Protein AF-A0A7J2I403-F1 (afdb_monomer_lite)

Radius of gyration: 13.74 Å; chains: 1; bounding box: 32×24×35 Å

pLDDT: mean 82.07, std 9.7, range [55.81, 95.31]

Foldseek 3Di:
DVVVVVLLVVLCVVVVVCCVPPNDDPVVLVVVLVVLVVVLVVQCVVPNPPRPCNVVSVVVNVSSVD

Sequence (66 aa):
MPLIKELQEKVREISGEFHKKTVWTSAFFYALLMEQIGQCAIKYMHNGRNAPGIDEDIADIIIACI

Structure (mmCIF, N/CA/C/O backbone):
data_AF-A0A7J2I403-F1
#
_entry.id   AF-A0A7J2I403-F1
#
loop_
_atom_site.group_PDB
_atom_site.id
_atom_site.type_symbol
_atom_site.label_atom_id
_atom_site.label_alt_id
_atom_site.label_comp_id
_atom_site.label_asym_id
_atom_site.label_entity_id
_atom_site.label_seq_id
_atom_site.pdbx_PDB_ins_code
_atom_site.Cartn_x
_atom_site.Cartn_y
_atom_site.Cartn_z
_atom_site.occupancy
_atom_site.B_iso_or_equiv
_atom_site.auth_seq_id
_atom_site.auth_comp_id
_atom_site.auth_asym_id
_atom_site.auth_atom_id
_atom_site.pdbx_PDB_model_num
ATOM 1 N N . MET A 1 1 ? -19.046 -10.613 -4.798 1.00 55.81 1 MET A N 1
ATOM 2 C CA . MET A 1 1 ? -17.590 -10.684 -4.543 1.00 55.81 1 MET A CA 1
ATOM 3 C C . MET A 1 1 ? -17.350 -11.051 -3.078 1.00 55.81 1 MET A C 1
ATOM 5 O O . MET A 1 1 ? -17.147 -10.155 -2.271 1.00 55.81 1 MET A O 1
ATOM 9 N N . PRO A 1 2 ? -17.434 -12.341 -2.716 1.00 63.19 2 PRO A N 1
ATOM 10 C CA . PRO A 1 2 ? -17.267 -12.797 -1.328 1.00 63.19 2 PRO A CA 1
ATOM 11 C C . PRO A 1 2 ? -15.847 -12.545 -0.794 1.00 63.19 2 PRO A C 1
ATOM 13 O O . PRO A 1 2 ? -15.684 -12.021 0.300 1.00 63.19 2 PRO A O 1
ATOM 16 N N . LEU A 1 3 ? -14.837 -12.792 -1.637 1.00 79.69 3 LEU A N 1
ATOM 17 C CA . LEU A 1 3 ? -13.417 -12.703 -1.286 1.00 79.69 3 LEU A CA 1
ATOM 18 C C . LEU A 1 3 ? -12.964 -11.303 -0.843 1.00 79.69 3 LEU A C 1
ATOM 20 O O . LEU A 1 3 ? -12.208 -11.186 0.113 1.00 79.69 3 LEU A O 1
ATOM 24 N N . ILE A 1 4 ? -13.421 -10.235 -1.517 1.00 76.81 4 ILE A N 1
ATOM 25 C CA . ILE A 1 4 ? -13.038 -8.870 -1.121 1.00 76.81 4 ILE A CA 1
ATOM 26 C C . ILE A 1 4 ? -13.571 -8.571 0.272 1.00 76.81 4 ILE A C 1
ATOM 28 O O . ILE A 1 4 ? -12.802 -8.119 1.105 1.00 76.81 4 ILE A O 1
ATOM 32 N N . LYS A 1 5 ? -14.847 -8.872 0.542 1.00 78.69 5 LYS A N 1
ATOM 33 C CA . LYS A 1 5 ? -15.473 -8.589 1.838 1.00 78.69 5 LYS A CA 1
ATOM 34 C C . LYS A 1 5 ? -14.760 -9.312 2.987 1.00 78.69 5 LYS A C 1
ATOM 36 O O . LYS A 1 5 ? -14.486 -8.690 4.007 1.00 78.69 5 LYS A O 1
ATOM 41 N N . GLU A 1 6 ? -14.396 -10.579 2.787 1.00 83.12 6 GLU A N 1
ATOM 42 C CA . GLU A 1 6 ? -13.602 -11.358 3.750 1.00 83.12 6 GLU A CA 1
ATO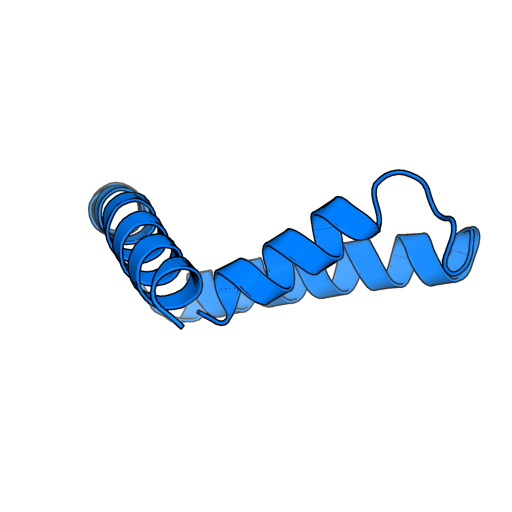M 43 C C . GLU A 1 6 ? -12.207 -10.758 3.986 1.00 83.12 6 GLU A C 1
ATOM 45 O O . GLU A 1 6 ? -11.732 -10.715 5.122 1.00 83.12 6 GLU A O 1
ATOM 50 N N . LEU A 1 7 ? -11.552 -10.258 2.931 1.00 79.94 7 LEU A N 1
ATOM 51 C CA . LEU A 1 7 ? -10.283 -9.539 3.055 1.00 79.94 7 LEU A CA 1
ATOM 52 C C . LEU A 1 7 ? -10.450 -8.238 3.850 1.00 79.94 7 LEU A C 1
ATOM 54 O O . LEU A 1 7 ? -9.654 -8.004 4.756 1.00 79.94 7 LEU A O 1
ATOM 58 N N . GLN A 1 8 ? -11.492 -7.435 3.592 1.00 73.06 8 GLN A N 1
ATOM 59 C CA . GLN A 1 8 ? -11.733 -6.207 4.369 1.00 73.06 8 GLN A CA 1
ATOM 60 C C . GLN A 1 8 ? -11.990 -6.525 5.848 1.00 73.06 8 GLN A C 1
ATOM 62 O O . GLN A 1 8 ? -11.497 -5.823 6.726 1.00 73.06 8 GLN A O 1
ATOM 67 N N . GLU A 1 9 ? -12.736 -7.594 6.145 1.00 83.00 9 GLU A N 1
ATOM 68 C CA . GLU A 1 9 ? -13.008 -8.021 7.523 1.00 83.00 9 GLU A CA 1
ATOM 69 C C . GLU A 1 9 ? -11.721 -8.432 8.255 1.00 83.00 9 GLU A C 1
ATOM 71 O O . GLU A 1 9 ? -11.481 -7.955 9.367 1.00 83.00 9 GLU A O 1
ATOM 76 N N . LYS A 1 10 ? -10.841 -9.213 7.612 1.00 84.56 10 LYS A N 1
ATOM 77 C CA . LYS A 1 10 ? -9.526 -9.567 8.177 1.00 84.56 10 LYS A CA 1
ATOM 78 C C . LYS A 1 10 ? -8.612 -8.358 8.362 1.00 84.56 10 LYS A C 1
ATOM 80 O O . LYS A 1 10 ? -7.973 -8.225 9.405 1.00 84.56 10 LYS A O 1
ATOM 85 N N . VAL A 1 11 ? -8.552 -7.463 7.375 1.00 78.88 11 VAL A N 1
ATOM 86 C CA . VAL A 1 11 ? -7.760 -6.225 7.461 1.00 78.88 11 VAL A CA 1
ATOM 87 C C . VAL A 1 11 ? -8.271 -5.358 8.606 1.00 78.88 11 VAL A C 1
ATOM 89 O O . VAL A 1 11 ? -7.473 -4.841 9.386 1.00 78.88 11 VAL A O 1
ATOM 92 N N . ARG A 1 12 ? -9.590 -5.251 8.783 1.00 76.56 12 ARG A N 1
ATOM 93 C CA . ARG A 1 12 ? -10.209 -4.510 9.886 1.00 76.56 12 ARG A CA 1
ATOM 94 C C . ARG A 1 12 ? -9.907 -5.125 11.252 1.00 76.56 12 ARG A C 1
ATOM 96 O O . ARG A 1 12 ? -9.693 -4.382 12.208 1.00 76.56 12 ARG A O 1
ATOM 103 N N . GLU A 1 13 ? -9.879 -6.450 11.354 1.00 82.69 13 GLU A N 1
ATOM 104 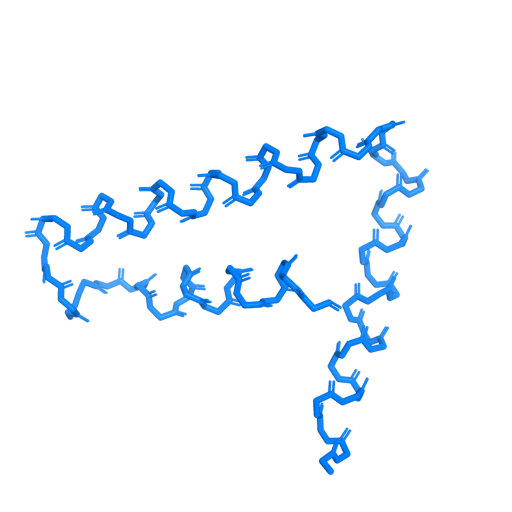C CA . GLU A 1 13 ? -9.509 -7.155 12.585 1.00 82.69 13 GLU A CA 1
ATOM 105 C C . GLU A 1 13 ? -8.048 -6.873 12.967 1.00 82.69 13 GLU A C 1
ATOM 107 O O . GLU A 1 13 ? -7.785 -6.368 14.060 1.00 82.69 13 GLU A O 1
ATOM 112 N N . ILE A 1 14 ? -7.111 -7.103 12.041 1.00 80.00 14 ILE A N 1
ATOM 113 C CA . ILE A 1 14 ? -5.667 -6.924 12.268 1.00 80.00 14 ILE A CA 1
ATOM 114 C C . ILE A 1 14 ? -5.328 -5.450 12.511 1.00 80.00 14 ILE A C 1
ATOM 116 O O . ILE A 1 14 ? -4.651 -5.112 13.486 1.00 80.00 14 ILE A O 1
ATOM 120 N N . SER A 1 15 ? -5.816 -4.553 11.650 1.00 71.38 15 SER A N 1
ATOM 121 C CA . SER A 1 15 ? -5.576 -3.115 11.794 1.00 71.38 15 SER A CA 1
ATOM 122 C C . SER A 1 15 ? -6.237 -2.566 13.054 1.00 71.38 15 SER A C 1
ATOM 124 O O . SER A 1 15 ? -5.641 -1.715 13.704 1.00 71.38 15 SER A O 1
ATOM 126 N N . GLY A 1 16 ? -7.416 -3.057 13.445 1.00 70.50 16 GLY A N 1
ATOM 127 C CA . GLY A 1 16 ? -8.096 -2.659 14.675 1.00 70.50 16 GLY A CA 1
ATOM 128 C C . GLY A 1 16 ? -7.350 -3.107 15.934 1.00 70.50 16 GLY A C 1
ATOM 129 O O . GLY A 1 16 ? -7.188 -2.315 16.864 1.00 70.50 16 GLY A O 1
ATOM 130 N N . GLU A 1 17 ? -6.867 -4.350 15.962 1.00 76.62 17 GLU A N 1
ATOM 131 C CA . GLU A 1 17 ? -5.985 -4.890 17.008 1.00 76.62 17 GLU A CA 1
ATOM 132 C C . GLU A 1 17 ? -4.698 -4.067 17.149 1.00 76.62 17 GLU A C 1
ATOM 134 O O . GLU A 1 17 ? -4.304 -3.714 18.263 1.00 76.62 17 GLU A O 1
ATOM 139 N N . PHE A 1 18 ? -4.064 -3.735 16.022 1.00 72.38 18 PHE A N 1
ATOM 140 C CA . PHE A 1 18 ? -2.853 -2.925 15.993 1.00 72.38 18 PHE A CA 1
ATOM 141 C C . PHE A 1 18 ? -3.138 -1.480 16.421 1.00 72.38 18 PHE A C 1
ATOM 143 O O . PHE A 1 18 ? -2.503 -0.983 17.341 1.00 72.38 18 PHE A O 1
ATOM 150 N N . HIS A 1 19 ? -4.156 -0.814 15.865 1.00 69.88 19 HIS A N 1
ATOM 151 C CA . HIS A 1 19 ? -4.499 0.568 16.224 1.00 69.88 19 HIS A CA 1
ATOM 152 C C . HIS A 1 19 ? -4.760 0.732 17.721 1.00 69.88 19 HIS A C 1
ATOM 154 O O . HIS A 1 19 ? -4.234 1.662 18.328 1.00 69.88 19 HIS A O 1
ATOM 160 N N . LYS A 1 20 ? -5.495 -0.203 18.338 1.00 70.88 20 LYS A N 1
ATOM 161 C CA . LYS A 1 20 ? -5.737 -0.204 19.791 1.00 70.88 20 LYS A CA 1
ATOM 162 C C . LYS A 1 20 ? -4.448 -0.245 20.619 1.00 70.88 20 LYS A C 1
ATOM 164 O O . LYS A 1 20 ? -4.456 0.224 21.753 1.00 70.88 20 LYS A O 1
ATOM 169 N N . LYS A 1 21 ? -3.372 -0.829 20.083 1.00 72.12 21 LYS A N 1
ATOM 170 C CA . LYS A 1 21 ? -2.086 -1.018 20.770 1.00 72.12 21 LYS A CA 1
ATOM 171 C C . LYS A 1 21 ? -1.064 0.074 20.438 1.00 72.12 21 LYS A C 1
ATOM 173 O O . LYS A 1 21 ? -0.228 0.368 21.287 1.00 72.12 21 LYS A O 1
ATOM 178 N N . THR A 1 22 ? -1.123 0.671 19.246 1.00 63.88 22 THR A N 1
ATOM 179 C CA . THR A 1 22 ? 0.003 1.458 18.706 1.00 63.88 22 THR A CA 1
ATOM 180 C C . THR A 1 22 ? -0.360 2.798 18.067 1.00 63.88 22 THR A C 1
ATOM 182 O O . THR A 1 22 ? 0.535 3.626 17.910 1.00 63.88 22 THR A O 1
ATOM 185 N N . VAL A 1 23 ? -1.619 3.059 17.694 1.00 62.03 23 VAL A N 1
ATOM 186 C CA . VAL A 1 23 ? -1.959 4.220 16.851 1.00 62.03 23 VAL A CA 1
ATOM 187 C C . VAL A 1 23 ? -2.954 5.148 17.540 1.00 62.03 23 VAL A C 1
ATOM 189 O O . VAL A 1 23 ? -4.097 4.784 17.794 1.00 62.03 23 VAL A O 1
ATOM 192 N N . TRP A 1 24 ? -2.526 6.382 17.816 1.00 57.78 24 TRP A N 1
ATOM 193 C CA . TRP A 1 24 ? -3.331 7.371 18.543 1.00 57.78 24 TRP A CA 1
ATOM 194 C C . TRP A 1 24 ? -4.240 8.239 17.662 1.00 57.78 24 TRP A C 1
ATOM 196 O O . TRP A 1 24 ? -5.198 8.806 18.183 1.00 57.78 24 TRP A O 1
ATOM 206 N N . THR A 1 25 ? -3.977 8.372 16.352 1.00 74.19 25 THR A N 1
ATOM 207 C CA . THR A 1 25 ? -4.762 9.254 15.463 1.00 74.19 25 THR A CA 1
ATOM 208 C C . THR A 1 25 ? -4.829 8.755 14.016 1.00 74.19 25 THR A C 1
ATOM 210 O O . THR A 1 25 ? -3.938 8.053 13.540 1.00 74.19 25 THR A O 1
ATOM 213 N N . SER A 1 26 ? -5.858 9.190 13.279 1.00 75.00 26 SER A N 1
ATOM 214 C CA . SER A 1 26 ? -6.008 8.944 11.835 1.00 75.00 26 SER A CA 1
ATOM 215 C C . SER A 1 26 ? -4.858 9.511 10.992 1.00 75.00 26 SER A C 1
ATOM 217 O O . SER A 1 26 ? -4.605 9.018 9.899 1.00 75.00 26 SER A O 1
ATOM 219 N N . ALA A 1 27 ? -4.121 10.508 11.493 1.00 79.81 27 ALA A N 1
ATOM 220 C CA . ALA A 1 27 ? -2.975 11.088 10.794 1.00 79.81 27 ALA A CA 1
ATOM 221 C C . ALA A 1 27 ? -1.838 10.075 10.579 1.00 79.81 27 ALA A C 1
ATOM 223 O O . ALA A 1 27 ? -1.193 10.088 9.534 1.00 79.81 27 ALA A O 1
ATOM 224 N N . PHE A 1 28 ? -1.624 9.166 11.534 1.00 77.75 28 PHE A N 1
ATOM 225 C CA . PHE A 1 28 ? -0.615 8.113 11.408 1.00 77.75 28 PHE A CA 1
ATOM 226 C C . PHE A 1 28 ? -0.939 7.141 10.267 1.00 77.75 28 PHE A C 1
ATOM 228 O O . PHE A 1 28 ? -0.049 6.725 9.534 1.00 77.75 28 PHE A O 1
ATOM 235 N N . PHE A 1 29 ? -2.222 6.837 10.067 1.00 77.19 29 PHE A N 1
ATOM 236 C CA . PHE A 1 29 ? -2.668 5.996 8.962 1.00 77.19 29 PHE A CA 1
ATOM 237 C C . PHE A 1 29 ? -2.348 6.624 7.600 1.00 77.19 29 PHE A C 1
ATOM 239 O O . PHE A 1 29 ? -1.793 5.967 6.723 1.00 77.19 29 PHE A O 1
ATOM 246 N N . TYR A 1 30 ? -2.619 7.924 7.444 1.00 82.75 30 TYR A N 1
ATOM 247 C CA . TYR A 1 30 ? -2.251 8.652 6.227 1.00 82.75 30 TYR A C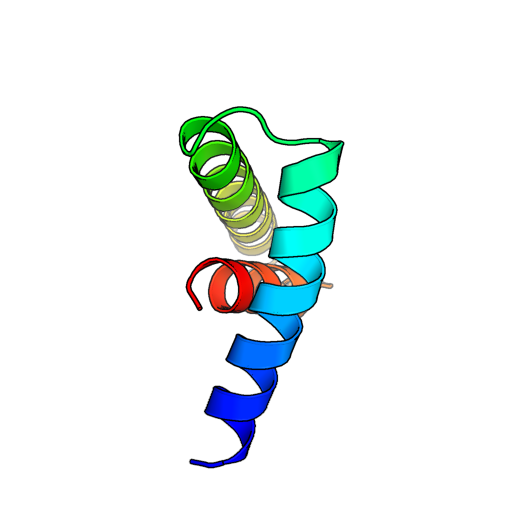A 1
ATOM 248 C C . TYR A 1 30 ? -0.736 8.706 6.014 1.00 82.75 30 TYR A C 1
ATOM 250 O O . TYR A 1 30 ? -0.288 8.621 4.874 1.00 82.75 30 TYR A O 1
ATOM 258 N N . ALA A 1 31 ? 0.057 8.809 7.084 1.00 84.69 31 ALA A N 1
ATOM 259 C CA . ALA A 1 31 ? 1.513 8.764 6.981 1.00 84.69 31 ALA A CA 1
ATOM 260 C C . ALA A 1 31 ? 2.008 7.408 6.446 1.00 84.69 31 ALA A C 1
ATOM 262 O O . ALA A 1 31 ? 2.810 7.392 5.516 1.00 84.69 31 ALA A O 1
ATOM 263 N N . LEU A 1 32 ? 1.473 6.292 6.958 1.00 81.56 32 LEU A N 1
ATOM 264 C CA . LEU A 1 32 ? 1.789 4.948 6.459 1.00 81.56 32 LEU A CA 1
ATOM 265 C C . LEU A 1 32 ? 1.388 4.764 4.990 1.00 81.56 32 LEU A C 1
ATOM 267 O O . LEU A 1 32 ? 2.156 4.219 4.203 1.00 81.56 32 LEU A O 1
ATOM 271 N N . LEU A 1 33 ? 0.210 5.256 4.595 1.00 86.81 33 LEU A N 1
ATOM 272 C CA . LEU A 1 33 ? -0.230 5.186 3.201 1.00 86.81 33 LEU A CA 1
ATOM 273 C C . LEU A 1 33 ? 0.723 5.955 2.270 1.00 86.81 33 LEU A C 1
ATOM 275 O O . LEU A 1 33 ? 1.091 5.459 1.206 1.00 86.81 33 LEU A O 1
ATOM 279 N N . MET A 1 34 ? 1.147 7.158 2.673 1.00 91.88 34 MET A N 1
ATOM 280 C CA . MET A 1 34 ? 2.093 7.962 1.892 1.00 91.88 34 MET A CA 1
ATOM 281 C C . MET A 1 34 ? 3.483 7.321 1.812 1.00 91.88 34 MET A C 1
ATOM 283 O O . MET A 1 34 ? 4.146 7.447 0.782 1.00 91.88 34 MET A O 1
ATOM 287 N N . GLU A 1 35 ? 3.914 6.613 2.857 1.00 88.81 35 GLU A N 1
ATOM 288 C CA . GLU A 1 35 ? 5.167 5.856 2.851 1.00 88.81 35 GLU A CA 1
ATOM 289 C C . GLU A 1 35 ? 5.164 4.777 1.759 1.00 88.81 35 GLU A C 1
ATOM 291 O O . GLU A 1 35 ? 6.076 4.754 0.930 1.00 88.81 35 GLU A O 1
ATOM 296 N N . GLN A 1 36 ? 4.111 3.954 1.686 1.00 89.62 36 GLN A N 1
ATOM 297 C CA . GLN A 1 36 ? 4.008 2.886 0.679 1.00 89.62 36 GLN A CA 1
ATOM 298 C C . GLN A 1 36 ? 3.935 3.437 -0.751 1.00 89.62 36 GLN A C 1
ATOM 300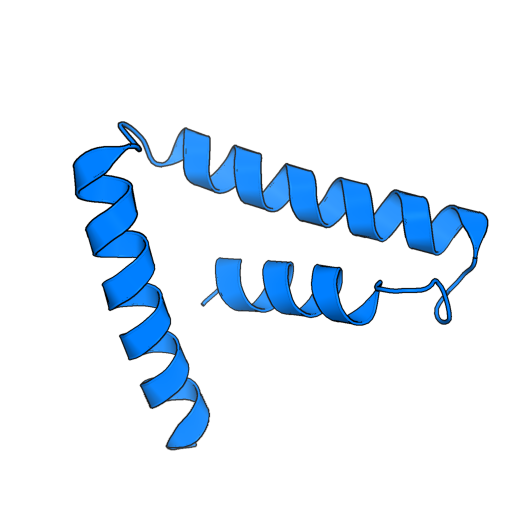 O O . GLN A 1 36 ? 4.596 2.931 -1.661 1.00 89.62 36 GLN A O 1
ATOM 305 N N . ILE A 1 37 ? 3.207 4.543 -0.953 1.00 93.94 37 ILE A N 1
ATOM 306 C CA . ILE A 1 37 ? 3.174 5.249 -2.244 1.00 93.94 37 ILE A CA 1
ATOM 307 C C . ILE A 1 37 ? 4.579 5.721 -2.644 1.00 93.94 37 ILE A C 1
ATOM 309 O O . ILE A 1 37 ? 4.979 5.558 -3.799 1.00 93.94 37 ILE A O 1
ATOM 313 N N . GLY A 1 38 ? 5.341 6.283 -1.702 1.00 93.31 38 GLY A N 1
ATOM 314 C CA . GLY A 1 38 ? 6.714 6.727 -1.939 1.00 93.31 38 GLY A CA 1
ATOM 315 C C . GLY A 1 38 ? 7.654 5.579 -2.315 1.00 93.31 38 GLY A C 1
ATOM 316 O O . GLY A 1 38 ? 8.413 5.704 -3.278 1.00 93.31 38 GLY A O 1
ATOM 317 N N . GLN A 1 39 ? 7.575 4.450 -1.606 1.00 91.06 39 GLN A N 1
ATOM 318 C CA . GLN A 1 39 ? 8.381 3.258 -1.898 1.00 91.06 39 GLN A CA 1
ATOM 319 C C . GLN A 1 39 ? 8.086 2.708 -3.301 1.00 91.06 39 GLN A C 1
ATOM 321 O O . GLN A 1 39 ? 9.017 2.525 -4.095 1.00 91.06 39 GLN A O 1
ATOM 326 N N . CYS A 1 40 ? 6.803 2.574 -3.649 1.00 94.19 40 CYS A N 1
ATOM 327 C CA . CYS A 1 40 ? 6.371 2.150 -4.980 1.00 94.19 40 CYS A CA 1
ATOM 328 C C . CYS A 1 40 ? 6.894 3.096 -6.075 1.00 94.19 40 CYS A C 1
ATOM 330 O O . CYS A 1 40 ? 7.467 2.651 -7.075 1.00 94.19 40 CYS A O 1
ATOM 332 N N . ALA A 1 41 ? 6.773 4.414 -5.867 1.00 94.19 41 ALA A N 1
ATOM 333 C CA . ALA A 1 41 ? 7.250 5.418 -6.815 1.00 94.19 41 ALA A CA 1
ATOM 334 C C . ALA A 1 41 ? 8.767 5.325 -7.048 1.00 94.19 41 ALA A C 1
ATOM 336 O O . ALA A 1 41 ? 9.208 5.340 -8.199 1.00 94.19 41 ALA A O 1
ATOM 337 N N . ILE A 1 42 ? 9.565 5.170 -5.985 1.00 94.62 42 ILE A N 1
ATOM 338 C CA . ILE A 1 42 ? 11.026 5.016 -6.082 1.00 94.62 42 ILE A CA 1
ATOM 339 C C . ILE A 1 42 ? 11.378 3.759 -6.886 1.00 94.62 42 ILE A C 1
ATOM 341 O O . ILE A 1 42 ? 12.161 3.833 -7.839 1.00 94.62 42 ILE A O 1
ATOM 345 N N .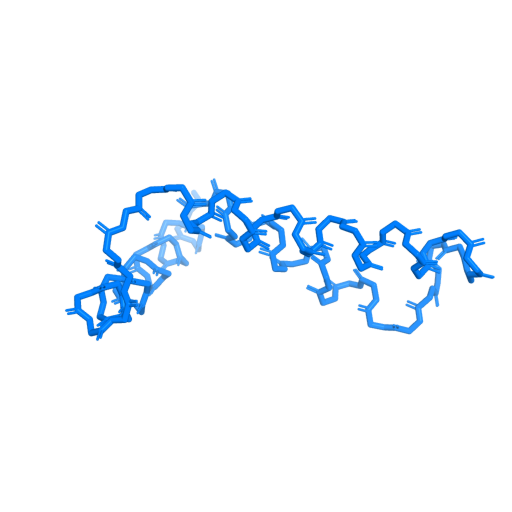 LYS A 1 43 ? 10.774 2.610 -6.558 1.00 94.31 43 LYS A N 1
ATOM 346 C CA . LYS A 1 43 ? 11.018 1.351 -7.282 1.00 94.31 43 LYS A CA 1
ATOM 347 C C . LYS A 1 43 ? 10.666 1.480 -8.764 1.00 94.31 43 LYS A C 1
ATOM 349 O O . LYS A 1 43 ? 11.472 1.096 -9.618 1.00 94.31 43 LYS A O 1
ATOM 354 N N . TYR A 1 44 ? 9.514 2.080 -9.067 1.00 93.69 44 TYR A N 1
ATOM 355 C CA . TYR A 1 44 ? 9.065 2.306 -10.438 1.00 93.69 44 TYR A CA 1
ATOM 356 C C . TYR A 1 44 ? 9.997 3.248 -11.208 1.00 93.69 44 TYR A C 1
ATOM 358 O O . TYR A 1 44 ? 10.322 2.983 -12.364 1.00 93.69 44 TYR A O 1
ATOM 366 N N . MET A 1 45 ? 10.468 4.329 -10.585 1.00 95.31 45 MET A N 1
ATOM 367 C CA . MET A 1 45 ? 11.398 5.262 -11.226 1.00 95.31 45 MET A CA 1
ATOM 368 C C . MET A 1 45 ? 12.722 4.596 -11.616 1.00 95.31 45 MET A C 1
ATOM 370 O O . MET A 1 45 ? 13.261 4.903 -12.678 1.00 95.31 45 MET A O 1
ATOM 374 N N . HIS A 1 46 ? 13.243 3.688 -10.787 1.00 93.31 46 HIS A N 1
ATOM 375 C CA . HIS A 1 46 ? 14.530 3.038 -11.042 1.00 93.31 46 HIS A CA 1
ATOM 376 C C . HIS A 1 46 ? 14.440 1.831 -11.982 1.00 93.31 46 HIS A C 1
ATOM 378 O O . HIS A 1 46 ? 15.309 1.664 -12.835 1.00 93.31 46 HIS A O 1
ATOM 384 N N . ASN A 1 47 ? 13.414 0.986 -11.834 1.00 93.94 47 ASN A N 1
ATOM 385 C CA . ASN A 1 47 ? 13.342 -0.321 -12.504 1.00 93.94 47 ASN A CA 1
ATOM 386 C C . ASN A 1 47 ? 12.046 -0.527 -13.315 1.00 93.94 47 ASN A C 1
ATOM 388 O O . ASN A 1 47 ? 11.800 -1.609 -13.857 1.00 93.94 47 ASN A O 1
ATOM 392 N N . GLY A 1 48 ? 11.210 0.507 -13.422 1.00 90.88 48 GLY A N 1
ATOM 393 C CA . GLY A 1 48 ? 9.927 0.452 -14.112 1.00 90.88 48 GLY A CA 1
ATOM 394 C C . GLY A 1 48 ? 8.947 -0.530 -13.470 1.00 90.88 48 GLY A C 1
ATOM 395 O O . GLY A 1 48 ? 9.065 -0.924 -12.313 1.00 90.88 48 GLY A O 1
ATOM 396 N N . ARG A 1 49 ? 7.971 -0.978 -14.263 1.00 88.19 49 ARG A N 1
ATOM 397 C CA . ARG A 1 49 ? 6.897 -1.883 -13.815 1.00 88.19 49 ARG A CA 1
ATOM 398 C C . ARG A 1 49 ? 7.352 -3.277 -13.358 1.00 88.19 49 ARG A C 1
ATOM 400 O O . ARG A 1 49 ? 6.549 -4.001 -12.792 1.00 88.19 49 ARG A O 1
ATOM 407 N N . ASN A 1 50 ? 8.589 -3.672 -13.664 1.00 91.19 50 ASN A N 1
ATOM 408 C CA . ASN A 1 50 ? 9.143 -4.985 -13.315 1.00 91.19 50 ASN A CA 1
ATOM 409 C C . ASN A 1 50 ? 10.074 -4.901 -12.095 1.00 91.19 50 ASN A C 1
ATOM 411 O O . ASN A 1 50 ? 10.855 -5.823 -11.856 1.00 91.19 50 ASN A O 1
ATOM 415 N N . ALA A 1 51 ? 10.058 -3.776 -11.374 1.00 93.69 51 ALA A N 1
ATOM 416 C CA . ALA A 1 51 ? 10.863 -3.607 -10.180 1.00 93.69 51 ALA A CA 1
ATOM 417 C C . ALA A 1 51 ? 10.560 -4.735 -9.171 1.00 93.69 51 ALA A C 1
ATOM 419 O O . ALA A 1 51 ? 9.386 -4.994 -8.898 1.00 93.69 51 ALA A O 1
ATOM 420 N N . PRO A 1 52 ? 11.581 -5.415 -8.621 1.00 91.81 52 PRO A N 1
ATOM 421 C CA . PRO A 1 52 ? 11.365 -6.465 -7.630 1.00 91.81 52 PRO A CA 1
ATOM 422 C C . PRO A 1 52 ? 10.560 -5.950 -6.429 1.00 91.81 52 PRO A C 1
ATOM 424 O O . PRO A 1 52 ? 10.910 -4.916 -5.854 1.00 91.81 52 PRO A O 1
ATOM 427 N N . GLY A 1 53 ? 9.493 -6.665 -6.063 1.00 87.62 53 GLY A N 1
ATOM 428 C CA . GLY A 1 53 ? 8.636 -6.329 -4.922 1.00 87.62 53 GLY A CA 1
ATOM 429 C C . GLY A 1 53 ? 7.776 -5.077 -5.117 1.00 87.62 53 GLY A C 1
ATOM 430 O O . GLY A 1 53 ? 7.404 -4.447 -4.133 1.00 87.62 53 GLY A O 1
ATOM 431 N N . ILE A 1 54 ? 7.515 -4.646 -6.357 1.00 89.62 54 ILE A N 1
ATOM 432 C CA . ILE A 1 54 ? 6.566 -3.551 -6.638 1.00 89.62 54 ILE A CA 1
ATOM 433 C C . ILE A 1 54 ? 5.108 -4.005 -6.520 1.00 89.62 54 ILE A C 1
ATOM 435 O O . ILE A 1 54 ? 4.222 -3.212 -6.221 1.00 89.62 54 ILE A O 1
ATOM 439 N N . ASP A 1 55 ? 4.859 -5.286 -6.763 1.00 88.88 55 ASP A N 1
ATOM 440 C CA . ASP A 1 55 ? 3.579 -5.954 -6.567 1.00 88.88 55 ASP A CA 1
ATOM 441 C C . ASP A 1 55 ? 3.182 -5.995 -5.090 1.00 88.88 55 ASP A C 1
ATOM 443 O O . ASP A 1 55 ? 2.016 -5.752 -4.780 1.00 88.88 55 ASP A O 1
ATOM 447 N N . GLU A 1 56 ? 4.149 -6.216 -4.198 1.00 87.62 56 GLU A N 1
ATOM 448 C CA . GLU A 1 56 ? 3.964 -6.105 -2.747 1.00 87.62 56 GLU A CA 1
ATOM 449 C C . GLU A 1 56 ? 3.569 -4.674 -2.348 1.00 87.62 56 GLU A C 1
ATOM 451 O O . GLU A 1 56 ? 2.523 -4.493 -1.731 1.00 87.62 56 GLU A O 1
ATOM 456 N N . ASP A 1 57 ? 4.299 -3.646 -2.801 1.00 87.88 57 ASP A N 1
ATOM 457 C CA . ASP A 1 57 ? 3.955 -2.249 -2.475 1.00 87.88 57 ASP A CA 1
ATOM 458 C C . ASP A 1 57 ? 2.563 -1.857 -2.993 1.00 87.88 57 ASP A C 1
ATOM 460 O O . ASP A 1 57 ? 1.799 -1.154 -2.330 1.00 87.88 57 ASP A O 1
ATOM 464 N N . ILE A 1 58 ? 2.211 -2.301 -4.205 1.00 89.00 58 ILE A N 1
ATOM 465 C CA . ILE A 1 58 ? 0.884 -2.061 -4.782 1.00 89.00 58 ILE A CA 1
ATOM 466 C C . ILE A 1 58 ? -0.189 -2.773 -3.952 1.00 89.00 58 ILE A C 1
ATOM 468 O O . ILE A 1 58 ? -1.247 -2.188 -3.701 1.00 89.00 58 ILE A O 1
ATOM 472 N N . ALA A 1 59 ? 0.063 -4.009 -3.518 1.00 86.88 59 ALA A N 1
ATOM 473 C CA . ALA A 1 59 ? -0.853 -4.745 -2.656 1.00 86.88 59 ALA A CA 1
ATOM 474 C C . ALA A 1 59 ? -1.046 -4.036 -1.307 1.00 86.88 59 ALA A C 1
ATOM 476 O O . ALA A 1 59 ? -2.189 -3.890 -0.872 1.00 86.88 59 ALA A O 1
ATOM 477 N N . ASP A 1 60 ? 0.022 -3.517 -0.702 1.00 83.75 60 ASP A N 1
ATOM 478 C CA . ASP A 1 60 ? -0.033 -2.779 0.563 1.00 83.75 60 ASP A CA 1
ATOM 479 C C . ASP A 1 60 ? -0.840 -1.482 0.440 1.00 83.75 60 ASP A C 1
ATOM 481 O O . ASP A 1 60 ? -1.671 -1.183 1.302 1.00 83.75 60 ASP A O 1
ATOM 485 N N . ILE A 1 61 ? -0.688 -0.746 -0.667 1.00 88.31 61 ILE A N 1
ATOM 486 C CA . ILE A 1 61 ? -1.505 0.445 -0.956 1.00 88.31 61 ILE A CA 1
ATOM 487 C C . ILE A 1 61 ? -2.985 0.066 -1.090 1.00 88.31 61 ILE A C 1
ATOM 489 O O . ILE A 1 61 ? -3.848 0.745 -0.528 1.00 88.31 61 ILE A O 1
ATOM 493 N N . ILE A 1 62 ? -3.296 -1.014 -1.816 1.00 85.31 62 ILE A N 1
ATOM 494 C CA . ILE A 1 62 ? -4.678 -1.484 -2.001 1.00 85.31 62 ILE A CA 1
ATOM 495 C C . ILE A 1 62 ? -5.285 -1.895 -0.657 1.00 85.31 62 ILE A C 1
ATOM 497 O O . ILE A 1 62 ? -6.411 -1.500 -0.355 1.00 85.31 62 ILE A O 1
ATOM 501 N N . ILE A 1 63 ? -4.544 -2.651 0.155 1.00 78.44 63 ILE A N 1
ATOM 502 C CA . ILE A 1 63 ? -4.978 -3.105 1.480 1.00 78.44 63 ILE A CA 1
ATOM 503 C C . ILE A 1 63 ? -5.206 -1.916 2.416 1.00 78.44 63 ILE A C 1
ATOM 505 O O . ILE A 1 63 ? -6.211 -1.887 3.119 1.00 78.44 63 ILE A O 1
ATOM 509 N N . ALA A 1 64 ? -4.329 -0.913 2.399 1.00 76.12 64 ALA A N 1
ATOM 510 C CA . ALA A 1 64 ? -4.491 0.294 3.204 1.00 76.12 64 ALA A CA 1
ATOM 511 C C . ALA A 1 64 ? -5.668 1.182 2.749 1.00 76.12 64 ALA A C 1
ATOM 513 O O . ALA A 1 64 ? -6.093 2.062 3.490 1.00 76.12 64 ALA A O 1
ATOM 514 N N . CYS A 1 65 ? -6.218 0.983 1.550 1.00 76.38 65 CYS A N 1
ATOM 515 C CA . CYS A 1 65 ? -7.399 1.715 1.078 1.00 76.38 65 CYS A CA 1
ATOM 516 C C . CYS A 1 65 ? -8.731 0.990 1.348 1.00 76.38 65 CYS A C 1
ATOM 518 O O . CYS A 1 65 ? -9.791 1.544 1.041 1.00 76.38 65 CYS A O 1
ATOM 520 N N . ILE A 1 66 ? -8.679 -0.242 1.859 1.00 69.38 66 ILE A N 1
ATOM 521 C CA . ILE A 1 66 ? -9.820 -1.140 2.094 1.00 69.38 66 ILE A CA 1
ATOM 522 C C . ILE A 1 66 ? -10.311 -1.046 3.541 1.00 69.38 66 ILE A C 1
ATOM 524 O O . ILE A 1 66 ? -11.555 -1.066 3.708 1.00 69.38 66 ILE A O 1
#

Secondary structu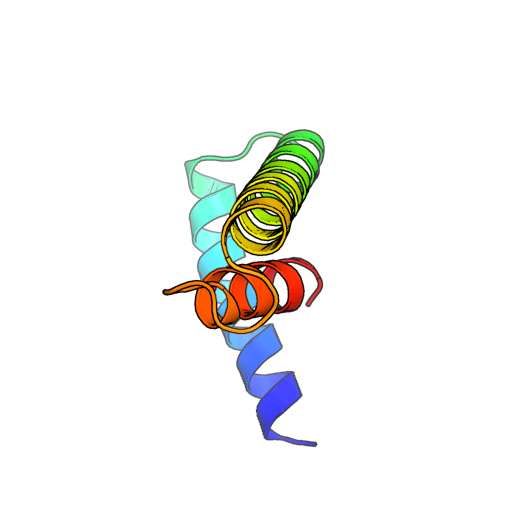re (DSSP, 8-state):
-HHHHHHHHHHHHHHHHHHHHH--SHHHHHHHHHHHHHHHHHHHHHHGGG-TTHHHHHHHHHHHT-